Protein AF-A0A925T0G7-F1 (afdb_monomer)

Structure (mmCIF, N/CA/C/O backbone):
data_AF-A0A925T0G7-F1
#
_entry.id   AF-A0A925T0G7-F1
#
loop_
_atom_site.group_PDB
_atom_site.id
_atom_site.type_symbol
_atom_site.label_atom_id
_atom_site.label_alt_id
_atom_site.label_comp_id
_atom_site.label_asym_id
_atom_site.label_entity_id
_atom_site.label_seq_id
_atom_site.pdbx_PDB_ins_code
_atom_site.Cartn_x
_atom_site.Cartn_y
_atom_site.Cartn_z
_atom_site.occupancy
_atom_site.B_iso_or_equiv
_atom_site.auth_seq_id
_atom_site.auth_comp_id
_atom_site.auth_asym_id
_atom_site.auth_atom_id
_atom_site.pdbx_PDB_mod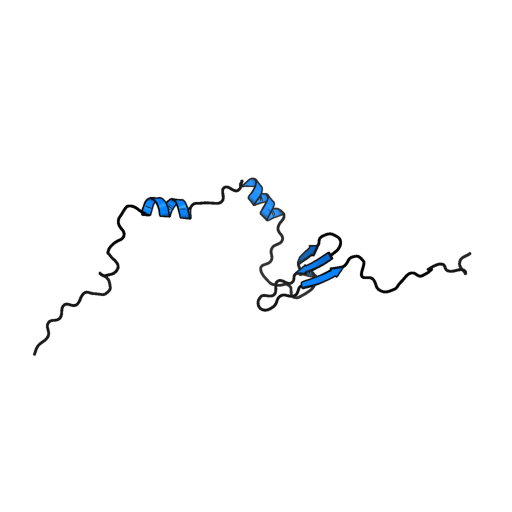el_num
ATOM 1 N N . MET A 1 1 ? -34.462 -5.614 77.120 1.00 39.53 1 MET A N 1
ATOM 2 C CA . MET A 1 1 ? -33.507 -5.805 76.004 1.00 39.53 1 MET A CA 1
ATOM 3 C C . MET A 1 1 ? -33.996 -4.902 74.878 1.00 39.53 1 MET A C 1
ATOM 5 O O . MET A 1 1 ? -35.005 -5.222 74.280 1.00 39.53 1 MET A O 1
ATOM 9 N N . SER A 1 2 ? -33.666 -3.611 74.935 1.00 35.84 2 SER A N 1
ATOM 10 C CA . SER A 1 2 ? -32.480 -2.959 74.344 1.00 35.84 2 SER A CA 1
ATOM 11 C C . SER A 1 2 ? -32.556 -2.875 72.818 1.00 35.84 2 SER A C 1
ATOM 13 O O . SER A 1 2 ? -32.607 -3.913 72.169 1.00 35.84 2 SER A O 1
ATOM 15 N N . GLY A 1 3 ? -32.493 -1.648 72.287 1.00 36.66 3 GLY A N 1
ATOM 16 C CA . GLY A 1 3 ? -32.032 -1.401 70.919 1.00 36.66 3 GLY A CA 1
ATOM 17 C C . GLY A 1 3 ? -32.972 -0.605 70.020 1.00 36.66 3 GLY A C 1
ATOM 18 O O . GLY A 1 3 ? -33.529 -1.153 69.079 1.00 36.66 3 GLY A O 1
ATOM 19 N N . SER A 1 4 ? -33.100 0.694 70.290 1.00 46.38 4 SER A N 1
ATOM 20 C CA . SER A 1 4 ? -33.354 1.714 69.266 1.00 46.38 4 SER A CA 1
ATOM 21 C C . SER A 1 4 ? -32.140 1.785 68.339 1.00 46.38 4 SER A C 1
ATOM 23 O O . SER A 1 4 ? -31.043 1.947 68.865 1.00 46.38 4 SER A O 1
ATOM 25 N N . ASP A 1 5 ? -32.321 1.760 67.015 1.00 49.38 5 ASP A N 1
ATOM 26 C CA . ASP A 1 5 ? -31.479 2.595 66.150 1.00 49.38 5 ASP A CA 1
ATOM 27 C C . ASP A 1 5 ? -32.154 2.940 64.814 1.00 49.38 5 ASP A C 1
ATOM 29 O O . ASP A 1 5 ? -32.366 2.108 63.929 1.00 49.38 5 ASP A O 1
ATOM 33 N N . SER A 1 6 ? -32.521 4.211 64.706 1.00 55.81 6 SER A N 1
ATOM 34 C CA . SER A 1 6 ? -32.924 4.918 63.500 1.00 55.81 6 SER A CA 1
ATOM 35 C C . SER A 1 6 ? -31.667 5.381 62.761 1.00 55.81 6 SER A C 1
ATOM 37 O O . SER A 1 6 ? -31.082 6.402 63.116 1.00 55.81 6 SER A O 1
ATOM 39 N N . GLY A 1 7 ? -31.265 4.647 61.724 1.00 46.88 7 GLY A N 1
ATOM 40 C CA . GLY A 1 7 ? -30.107 4.970 60.891 1.00 46.88 7 GLY A CA 1
ATOM 41 C C . GLY A 1 7 ? -30.496 5.109 59.424 1.00 46.88 7 GLY A C 1
ATOM 42 O O . GLY A 1 7 ? -30.628 4.111 58.726 1.00 46.88 7 GLY A O 1
ATOM 43 N N . ILE A 1 8 ? -30.713 6.356 59.005 1.00 57.91 8 ILE A N 1
ATOM 44 C CA . ILE A 1 8 ? -30.632 6.922 57.645 1.00 57.91 8 ILE A CA 1
ATOM 45 C C . ILE A 1 8 ? -30.375 5.884 56.535 1.00 57.91 8 ILE A C 1
ATOM 47 O O . ILE A 1 8 ? -29.268 5.365 56.371 1.00 57.91 8 ILE A O 1
ATOM 51 N N . ASP A 1 9 ? -31.409 5.624 55.734 1.00 58.44 9 ASP A N 1
ATOM 52 C CA . ASP A 1 9 ? -31.342 4.709 54.600 1.00 58.44 9 ASP A CA 1
ATOM 53 C C . ASP A 1 9 ? -30.520 5.329 53.455 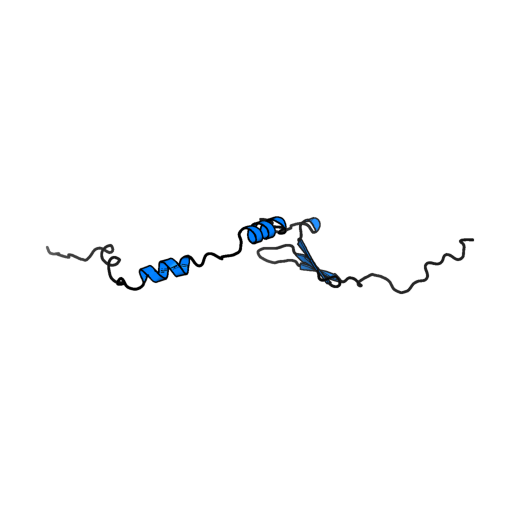1.00 58.44 9 ASP A C 1
ATOM 55 O O . ASP A 1 9 ? -30.611 6.524 53.157 1.00 58.44 9 ASP A O 1
ATOM 59 N N . ARG A 1 10 ? -29.726 4.503 52.765 1.00 55.50 10 ARG A N 1
ATOM 60 C CA . ARG A 1 10 ? -28.716 4.899 51.753 1.00 55.50 10 ARG A CA 1
ATOM 61 C C . ARG A 1 10 ? -29.293 5.674 50.556 1.00 55.50 10 ARG A C 1
ATOM 63 O O . ARG A 1 10 ? -28.554 6.153 49.702 1.00 55.50 10 ARG A O 1
ATOM 70 N N . ARG A 1 11 ? -30.619 5.775 50.486 1.00 53.19 11 ARG A N 1
ATOM 71 C CA . ARG A 1 11 ? -31.414 6.400 49.427 1.00 53.19 11 ARG A CA 1
ATOM 72 C C . ARG A 1 11 ? -31.676 7.898 49.658 1.00 53.19 11 ARG A C 1
ATOM 74 O O . ARG A 1 11 ? -32.091 8.571 48.720 1.00 53.19 11 ARG A O 1
ATOM 81 N N . GLU A 1 12 ? -31.380 8.428 50.848 1.00 52.38 12 GLU A N 1
ATOM 82 C CA . GLU A 1 12 ? -31.489 9.864 51.185 1.00 52.38 12 GLU A CA 1
ATOM 83 C C . GLU A 1 12 ? -30.215 10.673 50.855 1.00 52.38 12 GLU A C 1
ATOM 85 O O . GLU A 1 12 ? -30.290 11.876 50.632 1.00 52.38 12 GLU A O 1
ATOM 90 N N . ILE A 1 13 ? -29.044 10.033 50.725 1.00 54.56 13 ILE A N 1
ATOM 91 C CA . ILE A 1 13 ? -27.761 10.738 50.500 1.00 54.56 13 ILE A CA 1
ATOM 92 C C . ILE A 1 13 ? -27.518 11.110 49.023 1.00 54.56 13 ILE A C 1
ATOM 94 O O . ILE A 1 13 ? -26.666 11.943 48.730 1.00 54.56 13 ILE A O 1
ATOM 98 N N . LEU A 1 14 ? -28.313 10.599 48.075 1.00 44.03 14 LEU A N 1
ATOM 99 C CA . LEU A 1 14 ? -28.221 11.005 46.661 1.00 44.03 14 LEU A CA 1
ATOM 100 C C . LEU A 1 14 ? -29.301 12.017 46.23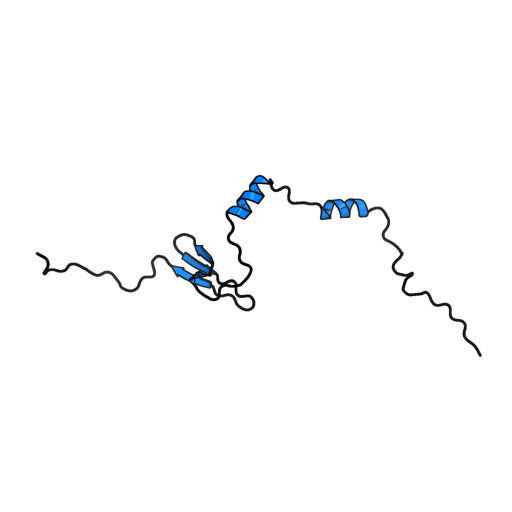7 1.00 44.03 14 LEU A C 1
ATOM 102 O O . LEU A 1 14 ? -29.629 12.129 45.057 1.00 44.03 14 LEU A O 1
ATOM 106 N N . LYS A 1 15 ? -29.870 12.753 47.199 1.00 4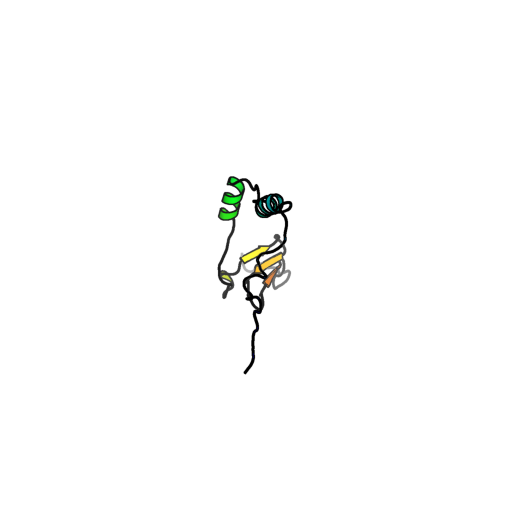0.72 15 LYS A N 1
ATOM 107 C CA . LYS A 1 15 ? -30.782 13.879 46.958 1.00 40.72 15 LYS A CA 1
ATOM 108 C C . LYS A 1 15 ? -30.287 15.127 47.690 1.00 40.72 15 LYS A C 1
ATOM 110 O O . LYS A 1 15 ? -30.939 15.625 48.598 1.00 40.72 15 LYS A O 1
ATOM 115 N N . GLY A 1 16 ? -29.134 15.663 47.289 1.00 42.28 16 GLY A N 1
ATOM 116 C CA . GLY A 1 16 ? -28.695 16.951 47.822 1.00 42.28 16 GLY A CA 1
ATOM 117 C C . GLY A 1 16 ? -27.460 17.545 47.156 1.00 42.28 16 GLY A C 1
ATOM 118 O O . GLY A 1 16 ? -26.368 17.018 47.300 1.00 42.28 16 GLY A O 1
ATOM 119 N N . ALA A 1 17 ? -27.667 18.711 46.536 1.00 39.78 17 ALA A N 1
ATOM 120 C CA . ALA A 1 17 ? -26.688 19.768 46.254 1.00 39.78 17 ALA A CA 1
ATOM 121 C C . ALA A 1 17 ? -25.868 19.709 44.945 1.00 39.78 17 ALA A C 1
ATOM 123 O O . ALA A 1 17 ? -24.677 19.427 44.937 1.00 39.78 17 ALA A O 1
ATOM 124 N N . ALA A 1 18 ? -26.484 20.181 43.856 1.00 41.22 18 ALA A N 1
ATOM 125 C CA . ALA A 1 18 ? -25.856 21.190 42.993 1.00 41.22 18 ALA A CA 1
ATOM 126 C C . ALA A 1 18 ? -26.942 22.082 42.360 1.00 41.22 18 ALA A C 1
ATOM 128 O O . ALA A 1 18 ? -27.378 21.903 41.227 1.00 41.22 18 ALA A O 1
ATOM 129 N N . SER A 1 19 ? -27.439 23.000 43.186 1.00 46.53 19 SER A N 1
ATOM 130 C CA . SER A 1 19 ? -27.807 24.382 42.852 1.00 46.53 19 SER A CA 1
ATOM 131 C C . SER A 1 19 ? -27.771 24.773 41.359 1.00 46.53 19 SER A C 1
ATOM 133 O O . SER A 1 19 ? -26.729 25.107 40.807 1.00 46.53 19 SER A O 1
ATOM 135 N N . ALA A 1 20 ? -28.943 24.752 40.722 1.00 50.38 20 ALA A N 1
ATOM 136 C CA . ALA A 1 20 ? -29.627 25.824 39.971 1.00 50.38 20 ALA A CA 1
ATOM 137 C C . ALA A 1 20 ? -28.877 26.917 39.148 1.00 50.38 20 ALA A C 1
ATOM 139 O O . ALA A 1 20 ? -29.550 27.805 38.639 1.00 50.38 20 ALA A O 1
ATOM 140 N N . PHE A 1 21 ? -27.560 26.875 38.925 1.00 48.78 21 PHE A N 1
ATOM 141 C CA . PHE A 1 21 ? -26.839 27.851 38.077 1.00 48.78 21 PHE A CA 1
ATOM 142 C C . PHE A 1 21 ? -26.004 27.230 36.942 1.00 48.78 21 PHE A C 1
ATOM 144 O O . PHE A 1 21 ? -25.563 27.948 36.050 1.00 48.78 21 PHE A O 1
ATOM 151 N N . GLY A 1 22 ? -25.825 25.904 36.911 1.00 43.66 22 GLY A N 1
ATOM 152 C CA . GLY A 1 22 ? -25.072 25.220 35.847 1.00 43.66 22 GLY A CA 1
ATOM 153 C C . GLY A 1 22 ? -25.930 24.537 34.779 1.00 43.66 22 GLY A C 1
ATOM 154 O O . GLY A 1 22 ? -25.482 24.374 33.648 1.00 43.66 22 GLY A O 1
ATOM 155 N N . ALA A 1 23 ? -27.163 24.130 35.098 1.00 47.16 23 ALA A N 1
ATOM 156 C CA . ALA A 1 23 ? -27.937 23.201 34.261 1.00 47.16 23 ALA A CA 1
ATOM 157 C C . ALA A 1 23 ? -28.250 23.727 32.847 1.00 47.16 23 ALA A C 1
ATOM 159 O O . ALA A 1 23 ? -28.268 22.950 31.899 1.00 47.16 23 ALA A O 1
ATOM 160 N N . ALA A 1 24 ? -28.425 25.040 32.670 1.00 49.25 24 ALA A N 1
ATOM 161 C CA . ALA A 1 24 ? -28.653 25.621 31.345 1.00 49.25 24 ALA A CA 1
ATOM 162 C C . ALA A 1 24 ? -27.383 25.658 30.469 1.00 49.25 24 ALA A C 1
ATOM 164 O O . ALA A 1 24 ? -27.481 25.672 29.241 1.00 49.25 24 ALA A O 1
ATOM 165 N N . LEU A 1 25 ? -26.193 25.639 31.082 1.00 50.78 25 LEU A N 1
ATOM 166 C CA . LEU A 1 25 ? -24.911 25.606 30.372 1.00 50.78 25 LEU A CA 1
ATOM 167 C C . LEU A 1 25 ? -24.468 24.175 30.041 1.00 50.78 25 LEU A C 1
ATOM 169 O O . LEU A 1 25 ? -23.875 23.963 28.983 1.00 50.78 25 LEU A O 1
ATOM 173 N N . TRP A 1 26 ? -24.835 23.178 30.854 1.00 50.41 26 TRP A N 1
ATOM 174 C CA . TRP A 1 26 ? -24.597 21.768 30.512 1.00 50.41 26 TRP A CA 1
ATOM 175 C C . TRP A 1 26 ? -25.453 21.309 29.317 1.00 50.41 26 TRP A C 1
ATOM 177 O O . TRP A 1 26 ? -24.989 20.506 28.510 1.00 50.41 26 TRP A O 1
ATOM 187 N N . SER A 1 27 ? -26.649 21.883 29.122 1.00 48.44 27 SER A N 1
ATOM 188 C CA . SER A 1 27 ? -27.527 21.534 27.992 1.00 48.44 27 SER A CA 1
ATOM 189 C C . SER A 1 27 ? -27.060 22.074 26.633 1.00 48.44 27 SER A C 1
ATOM 191 O O . SER A 1 27 ? -27.360 21.462 25.612 1.00 48.44 27 SER A O 1
ATOM 193 N N . ARG A 1 28 ? -26.313 23.190 26.584 1.00 47.78 28 ARG A N 1
ATOM 194 C CA . ARG A 1 28 ? -25.755 23.722 25.321 1.00 47.78 28 ARG A CA 1
ATOM 195 C C . ARG A 1 28 ? -24.380 23.162 24.975 1.00 47.78 28 ARG A C 1
ATOM 197 O O . ARG A 1 28 ? -24.079 23.037 23.794 1.00 47.78 28 ARG A O 1
ATOM 204 N N . ALA A 1 29 ? -23.566 22.808 25.967 1.00 51.06 29 ALA A N 1
ATOM 205 C CA . ALA A 1 29 ? -22.244 22.231 25.725 1.00 51.06 29 ALA A CA 1
ATOM 206 C C . ALA A 1 29 ? -22.325 20.795 25.173 1.00 51.06 29 ALA A C 1
ATOM 208 O O . ALA A 1 29 ? -21.508 20.411 24.344 1.00 51.06 29 ALA A O 1
ATOM 209 N N . LEU A 1 30 ? -23.357 20.034 25.555 1.00 55.19 30 LEU A N 1
ATOM 210 C CA . LEU A 1 30 ? -23.633 18.704 24.993 1.00 55.19 30 LEU A CA 1
ATOM 211 C C . LEU A 1 30 ? -24.284 18.755 23.596 1.00 55.19 30 LEU A C 1
ATOM 213 O O . LEU A 1 30 ? -24.394 17.727 22.939 1.00 55.19 30 LEU A O 1
ATOM 217 N N . HIS A 1 31 ? -24.724 19.936 23.147 1.00 52.94 31 HIS A N 1
ATOM 218 C CA . HIS A 1 31 ? -25.375 20.172 21.852 1.00 52.94 31 HIS A CA 1
ATOM 219 C C . HIS A 1 31 ? -24.547 21.075 20.927 1.00 52.94 31 HIS A C 1
ATOM 221 O O . HIS A 1 31 ? -25.099 21.685 20.011 1.00 52.94 31 HIS A O 1
ATOM 227 N N . ALA A 1 32 ? -23.221 21.130 21.096 1.00 53.59 32 ALA A N 1
ATOM 228 C CA . ALA A 1 32 ? -22.335 21.511 19.997 1.00 53.59 32 ALA A CA 1
ATOM 229 C C . ALA A 1 32 ? -22.372 20.392 18.939 1.00 53.59 32 ALA A C 1
ATOM 231 O O . ALA A 1 32 ? -21.451 19.597 18.787 1.00 53.59 32 ALA A O 1
ATOM 232 N N . GLN A 1 33 ? -23.526 20.280 18.287 1.00 55.94 33 GLN A N 1
ATOM 233 C CA . GLN A 1 33 ? -23.750 19.458 17.124 1.00 55.94 33 GLN A CA 1
ATOM 234 C C . GLN A 1 33 ? -22.993 20.151 16.009 1.00 55.94 33 GLN A C 1
ATOM 236 O O . GLN A 1 33 ? -23.295 21.293 15.665 1.00 55.94 33 GLN A O 1
ATOM 241 N N . ASP A 1 34 ? -21.963 19.464 15.547 1.00 59.19 34 ASP A N 1
ATOM 242 C CA . ASP A 1 34 ? -21.196 19.745 14.350 1.00 59.19 34 ASP A CA 1
ATOM 243 C C . ASP A 1 34 ? -22.104 20.363 13.271 1.00 59.19 34 ASP A C 1
ATOM 245 O O . ASP A 1 34 ? -22.904 19.673 12.635 1.00 59.19 34 ASP A O 1
ATOM 249 N N . THR A 1 35 ? -22.048 21.689 13.096 1.00 59.50 35 THR A N 1
ATOM 250 C CA . THR A 1 35 ? -22.776 22.414 12.041 1.00 59.50 35 THR A CA 1
ATOM 251 C C . THR A 1 35 ? -22.090 22.188 10.694 1.00 59.50 35 THR A C 1
ATOM 253 O O . THR A 1 35 ? -21.856 23.127 9.934 1.00 59.50 35 THR A O 1
ATOM 256 N N . ALA A 1 36 ? -21.700 20.948 10.412 1.00 62.22 36 ALA A N 1
ATOM 257 C CA . ALA A 1 36 ? -21.245 20.536 9.105 1.00 62.22 36 ALA A CA 1
ATOM 258 C C . ALA A 1 36 ? -22.474 20.482 8.195 1.00 62.22 36 ALA A C 1
ATOM 260 O O . ALA A 1 36 ? -23.432 19.761 8.482 1.00 62.22 36 ALA A O 1
ATOM 261 N N . ASP A 1 37 ? -22.442 21.265 7.118 1.00 72.56 37 ASP A N 1
ATOM 262 C CA . ASP A 1 37 ? -23.471 21.310 6.080 1.00 72.56 37 ASP A CA 1
ATOM 263 C C . ASP A 1 37 ? -23.940 19.881 5.714 1.00 72.56 37 ASP A C 1
ATOM 265 O O . ASP A 1 37 ? -23.102 19.032 5.377 1.00 72.56 37 ASP A O 1
ATOM 269 N N . PRO A 1 38 ? -25.253 19.576 5.778 1.00 64.94 38 PRO A N 1
ATOM 270 C CA . PRO A 1 38 ? -25.779 18.242 5.480 1.00 64.94 38 PRO A CA 1
ATOM 271 C C . PRO A 1 38 ? -25.385 17.728 4.083 1.00 64.94 38 PRO A C 1
ATOM 273 O O . PRO A 1 38 ? -25.250 16.513 3.887 1.00 64.94 38 PRO A O 1
ATOM 276 N N . ALA A 1 39 ? -25.128 18.620 3.118 1.00 68.19 39 ALA A N 1
ATOM 277 C CA . ALA A 1 39 ? -24.617 18.241 1.800 1.00 68.19 39 ALA A CA 1
ATOM 278 C C . ALA A 1 39 ? -23.167 17.723 1.858 1.00 68.19 39 ALA A C 1
ATOM 280 O O . ALA A 1 39 ? -22.815 16.761 1.168 1.00 68.19 39 ALA A O 1
ATOM 281 N N . THR A 1 40 ? -22.341 18.303 2.732 1.00 67.94 40 THR A N 1
ATOM 282 C CA . THR A 1 40 ? -20.952 17.878 2.957 1.00 67.94 40 THR A CA 1
ATOM 283 C C . THR A 1 40 ? -20.906 16.517 3.656 1.00 67.94 40 THR A C 1
ATOM 285 O O . THR A 1 40 ? -20.149 15.643 3.240 1.00 67.94 40 THR A O 1
ATOM 288 N N . GLN A 1 41 ? -21.781 16.268 4.639 1.00 63.91 41 GLN A N 1
ATOM 289 C CA . GLN A 1 41 ? -21.883 14.958 5.303 1.00 63.91 41 GLN A CA 1
ATOM 290 C C . GLN A 1 41 ? -22.329 13.836 4.356 1.00 63.91 41 GLN A C 1
ATOM 292 O O . GLN A 1 41 ? -21.838 12.709 4.445 1.00 63.91 41 GLN A O 1
ATOM 297 N N . THR A 1 42 ? -23.234 14.145 3.425 1.00 66.81 42 THR A N 1
ATOM 298 C CA . THR A 1 42 ? -23.715 13.178 2.429 1.00 66.81 42 THR A CA 1
ATOM 299 C C . THR A 1 42 ? -22.610 12.795 1.440 1.00 66.81 42 THR A C 1
ATOM 301 O O . THR A 1 42 ? -22.445 11.610 1.155 1.00 66.81 42 THR A O 1
ATOM 304 N N . ARG A 1 43 ? -21.798 13.760 0.977 1.00 69.25 43 ARG A N 1
ATOM 305 C CA . ARG A 1 43 ? -20.614 13.466 0.146 1.00 69.25 43 ARG A CA 1
ATOM 306 C C . ARG A 1 43 ? -19.559 12.659 0.893 1.00 69.25 43 ARG A C 1
ATOM 308 O O . ARG A 1 43 ? -19.084 11.669 0.354 1.00 69.25 43 ARG A O 1
ATOM 315 N N . MET A 1 44 ? -19.258 13.014 2.146 1.00 68.31 44 MET A N 1
ATOM 316 C CA . MET A 1 44 ? -18.282 12.264 2.948 1.00 68.31 44 MET A CA 1
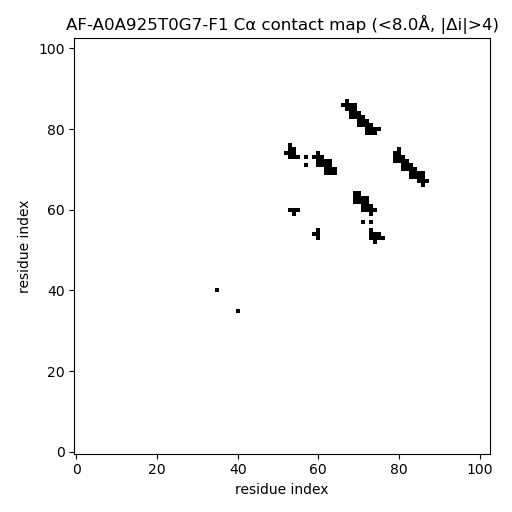ATOM 317 C C . MET A 1 44 ? -18.645 10.781 3.045 1.00 68.31 44 MET A C 1
ATOM 319 O O . MET A 1 44 ? -17.774 9.929 2.919 1.00 68.31 44 MET A O 1
ATOM 323 N N . ARG A 1 45 ? -19.931 10.448 3.210 1.00 70.69 45 ARG A N 1
ATOM 324 C CA . ARG A 1 45 ? -20.368 9.045 3.243 1.00 70.69 45 ARG A CA 1
ATOM 325 C C . ARG A 1 45 ? -20.297 8.348 1.884 1.00 70.69 45 ARG A C 1
ATOM 327 O O . ARG A 1 45 ? -20.085 7.142 1.868 1.00 70.69 45 ARG A O 1
ATOM 334 N N . ALA A 1 46 ? -20.483 9.072 0.782 1.00 81.44 46 ALA A N 1
ATOM 335 C CA . ALA A 1 46 ? -20.407 8.504 -0.564 1.00 81.44 46 ALA A CA 1
ATOM 336 C C . ALA A 1 46 ? -18.963 8.171 -0.984 1.00 81.44 46 ALA A C 1
ATOM 338 O O . ALA A 1 46 ? -18.748 7.161 -1.648 1.00 81.44 46 ALA A O 1
ATOM 339 N N . ASP A 1 47 ? -17.986 8.967 -0.537 1.00 89.94 47 ASP A N 1
ATOM 340 C CA . ASP A 1 47 ? -16.572 8.824 -0.917 1.00 89.94 47 ASP A CA 1
ATOM 341 C C . ASP A 1 47 ? -15.735 8.039 0.115 1.00 89.94 47 ASP A C 1
ATOM 343 O O . ASP A 1 47 ? -14.514 7.935 -0.007 1.00 89.94 47 ASP A O 1
ATOM 347 N N . THR A 1 48 ? -16.375 7.479 1.146 1.00 92.00 48 THR A N 1
ATOM 348 C CA . THR A 1 48 ? -15.693 6.718 2.201 1.00 92.00 48 THR A CA 1
ATOM 349 C C . THR A 1 48 ? -15.895 5.221 2.018 1.00 92.00 48 THR A C 1
ATOM 351 O O . THR A 1 48 ? -17.019 4.722 2.016 1.00 92.00 48 THR A O 1
ATOM 354 N N . LEU A 1 49 ? -14.787 4.483 1.972 1.00 92.75 49 LEU A N 1
ATOM 355 C CA . LEU A 1 49 ? -14.789 3.029 2.098 1.00 92.75 49 LEU A CA 1
ATOM 356 C C . LEU A 1 49 ? -14.639 2.653 3.577 1.00 92.75 49 LEU A C 1
ATOM 358 O O . LEU A 1 49 ? -13.643 2.999 4.208 1.00 92.75 49 LEU A O 1
ATOM 362 N N . TRP A 1 50 ? -15.628 1.947 4.130 1.00 93.25 50 TRP A N 1
ATOM 363 C CA . TRP A 1 50 ? -15.639 1.517 5.530 1.00 93.25 50 TRP A CA 1
ATOM 364 C C . TRP A 1 50 ? -16.000 0.038 5.656 1.00 93.25 50 TRP A C 1
ATOM 366 O O . TRP A 1 50 ? -16.953 -0.433 5.035 1.00 93.25 50 TRP A O 1
ATOM 376 N N . TYR A 1 51 ? -15.278 -0.675 6.522 1.00 94.81 51 TYR A N 1
ATOM 377 C CA . TYR A 1 51 ? -15.459 -2.104 6.769 1.00 94.81 51 TYR A CA 1
ATOM 378 C C . TYR A 1 51 ? -15.540 -2.380 8.269 1.00 94.81 51 TYR A C 1
ATOM 380 O O . TYR A 1 51 ? -14.879 -1.733 9.076 1.00 94.81 51 TYR A O 1
ATOM 388 N N . THR A 1 52 ? -16.363 -3.353 8.661 1.00 96.31 52 THR A N 1
ATOM 389 C CA . THR A 1 52 ? -16.586 -3.694 10.078 1.00 96.31 52 THR A CA 1
ATOM 390 C C . THR A 1 52 ? -15.647 -4.781 10.598 1.00 96.31 52 THR A C 1
ATOM 392 O O . THR A 1 52 ? -15.783 -5.203 11.745 1.00 96.31 52 THR A O 1
ATOM 395 N N . ARG A 1 53 ? -14.750 -5.298 9.753 1.00 95.62 53 ARG A N 1
ATOM 396 C CA . ARG A 1 53 ? -13.804 -6.366 10.087 1.00 95.62 53 ARG A CA 1
ATOM 397 C C . ARG A 1 53 ? -12.431 -6.065 9.478 1.00 95.62 53 ARG A C 1
ATOM 399 O O . ARG A 1 53 ? -12.401 -5.472 8.399 1.00 95.62 53 ARG A O 1
ATOM 406 N N . PRO A 1 54 ? -11.335 -6.475 10.143 1.00 96.12 54 PRO A N 1
ATOM 407 C CA . PRO A 1 54 ? -9.996 -6.430 9.562 1.00 96.12 54 PRO A CA 1
ATOM 408 C C . PRO A 1 54 ? -9.913 -7.253 8.272 1.00 96.12 54 PRO A C 1
ATOM 410 O O . PRO A 1 54 ? -10.696 -8.185 8.078 1.00 96.12 54 PRO A O 1
ATOM 413 N N . ALA A 1 55 ? -8.947 -6.925 7.420 1.00 95.44 55 ALA A N 1
ATOM 414 C CA . ALA A 1 55 ? -8.625 -7.711 6.239 1.00 95.44 55 ALA A CA 1
ATOM 415 C C . ALA A 1 55 ? -7.845 -8.977 6.627 1.00 95.44 55 ALA A C 1
ATOM 417 O O . ALA A 1 55 ? -6.853 -8.900 7.354 1.00 95.44 55 ALA A O 1
ATOM 418 N N . ASP A 1 56 ? -8.248 -10.126 6.087 1.00 94.50 56 ASP A N 1
ATOM 419 C CA . ASP A 1 56 ? -7.490 -11.378 6.211 1.00 94.50 56 ASP A C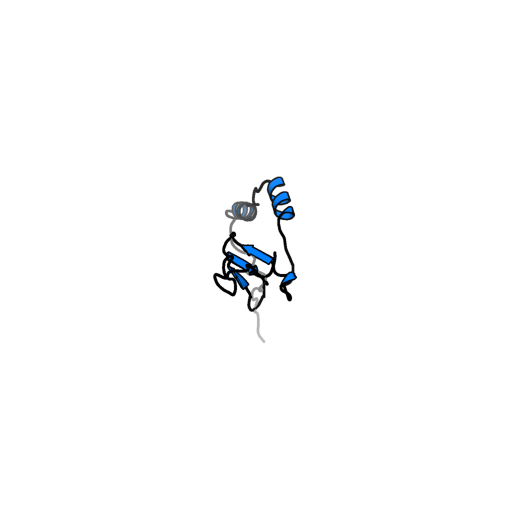A 1
ATOM 420 C C . ASP A 1 56 ? -6.512 -11.538 5.030 1.00 94.50 56 ASP A C 1
ATOM 422 O O . ASP A 1 56 ? -5.371 -11.987 5.181 1.00 94.50 56 ASP A O 1
ATOM 426 N N . GLU A 1 57 ? -6.938 -11.085 3.848 1.00 95.69 57 GLU A N 1
ATOM 427 C CA . GLU A 1 57 ? -6.207 -11.189 2.585 1.00 95.69 57 GLU A CA 1
ATOM 428 C C . GLU A 1 57 ? -5.811 -9.821 2.024 1.00 95.69 57 GLU A C 1
ATOM 430 O O . GLU A 1 57 ? -6.451 -8.802 2.277 1.00 95.69 57 GLU A O 1
ATOM 435 N N . TRP A 1 58 ? -4.764 -9.800 1.195 1.00 95.31 58 TRP A N 1
ATOM 436 C CA . TRP A 1 58 ? -4.238 -8.572 0.591 1.00 95.31 58 TRP A CA 1
ATOM 437 C C . TRP A 1 58 ? -5.280 -7.790 -0.217 1.00 95.31 58 TRP A C 1
ATOM 439 O O . TRP A 1 58 ? -5.340 -6.570 -0.124 1.00 95.31 58 TRP A O 1
ATOM 449 N N . VAL A 1 59 ? -6.141 -8.491 -0.958 1.00 95.31 59 VAL A N 1
ATOM 450 C CA . VAL A 1 59 ? -7.185 -7.878 -1.799 1.00 95.31 59 VAL A CA 1
ATOM 451 C C . VAL A 1 59 ? -8.280 -7.164 -0.998 1.00 95.31 59 VAL A C 1
ATOM 453 O O . VAL A 1 59 ? -9.059 -6.410 -1.571 1.00 95.31 59 VAL A O 1
ATOM 456 N N . GLN A 1 60 ? -8.353 -7.406 0.313 1.00 95.88 60 GLN A N 1
ATOM 457 C CA . GLN A 1 60 ? -9.313 -6.780 1.226 1.00 95.88 60 GLN A CA 1
ATOM 458 C C . GLN A 1 60 ? -8.711 -5.577 1.964 1.00 95.88 60 GLN A C 1
ATOM 460 O O . GLN A 1 60 ? -9.446 -4.803 2.576 1.00 95.88 60 GLN A O 1
ATOM 465 N N . ALA A 1 61 ? -7.383 -5.434 1.943 1.00 96.56 61 ALA A N 1
ATOM 466 C CA . ALA A 1 61 ? -6.687 -4.347 2.611 1.00 96.56 61 ALA A CA 1
ATOM 467 C C . ALA A 1 61 ? -6.889 -3.020 1.862 1.00 96.56 61 ALA A C 1
ATOM 469 O O . ALA A 1 61 ? -7.057 -2.981 0.642 1.00 96.56 61 ALA A O 1
ATOM 470 N N . LEU A 1 62 ? -6.866 -1.915 2.605 1.00 97.31 62 LEU A N 1
ATOM 471 C CA . LEU A 1 62 ? -7.125 -0.587 2.055 1.00 97.31 62 LEU A CA 1
ATOM 472 C C . LEU A 1 62 ? -5.843 0.032 1.477 1.00 97.31 62 LEU A C 1
ATOM 474 O O . LEU A 1 62 ? -4.869 0.173 2.225 1.00 97.31 62 LEU A O 1
ATOM 478 N N . PRO A 1 63 ? -5.826 0.431 0.189 1.00 96.50 63 PRO A N 1
ATOM 479 C CA . PRO A 1 63 ? -4.673 1.085 -0.411 1.00 96.50 63 PRO A CA 1
ATOM 480 C C . PRO A 1 63 ? -4.597 2.561 -0.011 1.00 96.50 63 PRO A C 1
ATOM 482 O O . PRO A 1 63 ? -5.572 3.305 -0.123 1.00 96.50 63 PRO A O 1
ATOM 485 N N . ILE A 1 64 ? -3.406 3.003 0.384 1.00 97.06 64 ILE A N 1
ATOM 486 C CA . ILE A 1 64 ? -3.057 4.415 0.576 1.00 97.06 64 ILE A CA 1
ATOM 487 C C . ILE A 1 64 ? -1.724 4.713 -0.113 1.00 97.06 64 ILE A C 1
ATOM 489 O O . ILE A 1 64 ? -0.879 3.830 -0.238 1.00 97.06 64 ILE A O 1
ATOM 493 N N . GLY A 1 65 ? -1.500 5.948 -0.557 1.00 96.69 65 GLY A N 1
ATOM 494 C CA . GLY A 1 65 ? -0.218 6.322 -1.152 1.00 96.69 65 GLY A CA 1
ATOM 495 C C . GLY A 1 65 ? -0.158 7.759 -1.652 1.00 96.69 65 GLY A C 1
ATOM 496 O O . GLY A 1 65 ? -1.179 8.428 -1.784 1.00 96.69 65 GLY A O 1
ATOM 497 N N . ASN A 1 66 ? 1.060 8.227 -1.929 1.00 97.12 66 ASN A N 1
ATOM 498 C CA . ASN A 1 66 ? 1.339 9.581 -2.426 1.00 97.12 66 ASN A CA 1
ATOM 499 C C . ASN A 1 66 ? 1.923 9.598 -3.852 1.00 97.12 66 ASN A C 1
ATOM 501 O O . ASN A 1 66 ? 2.509 10.594 -4.269 1.00 97.12 66 ASN A O 1
ATOM 505 N N . GLY A 1 67 ? 1.810 8.482 -4.574 1.00 94.44 67 GLY A N 1
ATOM 506 C CA . GLY A 1 67 ? 2.374 8.291 -5.913 1.00 94.44 67 GLY A CA 1
ATOM 507 C C . GLY A 1 67 ? 3.778 7.682 -5.924 1.00 94.44 67 GLY A C 1
ATOM 508 O O . GLY A 1 67 ? 4.077 6.942 -6.850 1.00 94.44 67 GLY A O 1
ATOM 509 N N . ARG A 1 68 ? 4.592 7.913 -4.885 1.00 96.19 68 ARG A N 1
ATOM 510 C CA . ARG A 1 68 ? 5.935 7.319 -4.734 1.00 96.19 68 ARG A CA 1
ATOM 511 C C . ARG A 1 68 ? 5.934 6.139 -3.767 1.00 96.19 68 ARG A C 1
ATOM 513 O O . ARG A 1 68 ? 6.471 5.076 -4.050 1.00 96.19 68 ARG A O 1
ATOM 520 N N . ILE A 1 69 ? 5.322 6.336 -2.604 1.00 97.12 69 ILE A N 1
ATOM 521 C CA . ILE A 1 69 ? 5.171 5.313 -1.571 1.00 97.12 69 ILE A CA 1
ATOM 522 C C . ILE A 1 69 ? 3.702 4.927 -1.492 1.00 97.12 69 ILE A C 1
ATOM 524 O O . ILE A 1 69 ? 2.824 5.796 -1.467 1.00 97.12 69 ILE A O 1
ATOM 528 N N . GLY A 1 70 ? 3.453 3.623 -1.433 1.00 97.19 70 GLY A N 1
ATOM 529 C CA . GLY A 1 70 ? 2.140 3.042 -1.201 1.00 97.19 70 GLY A CA 1
ATOM 530 C C . GLY A 1 70 ? 2.148 2.127 0.017 1.00 97.19 70 GLY A C 1
ATOM 531 O O . GLY A 1 70 ? 3.186 1.580 0.391 1.00 97.19 70 GLY A O 1
ATOM 532 N N . ALA A 1 71 ? 0.985 1.945 0.628 1.00 97.38 71 ALA A N 1
ATOM 533 C CA . ALA A 1 71 ? 0.782 0.950 1.660 1.00 97.38 71 ALA A CA 1
ATOM 534 C C . ALA A 1 71 ? -0.590 0.284 1.547 1.00 97.38 71 ALA A C 1
ATOM 536 O O . ALA A 1 71 ? -1.560 0.909 1.121 1.00 97.38 71 ALA A O 1
ATOM 537 N N . MET A 1 72 ? -0.663 -0.971 1.978 1.00 98.00 72 MET A N 1
ATOM 538 C CA . MET A 1 72 ? -1.909 -1.713 2.154 1.00 98.00 72 MET A CA 1
ATOM 539 C C . MET A 1 72 ? -2.161 -1.896 3.649 1.00 98.00 72 MET A C 1
ATOM 541 O O . MET A 1 72 ? -1.346 -2.511 4.344 1.00 98.00 72 MET A O 1
ATOM 545 N N . VAL A 1 73 ? -3.274 -1.344 4.134 1.00 97.00 73 VAL A N 1
ATOM 546 C CA . VAL A 1 73 ? -3.660 -1.333 5.553 1.00 97.00 73 VAL A CA 1
ATOM 547 C C . VAL A 1 73 ? -4.612 -2.490 5.844 1.00 97.00 73 VAL A C 1
ATOM 549 O O . VAL A 1 73 ? -5.687 -2.563 5.246 1.00 97.00 73 VAL A O 1
ATOM 552 N N . PHE A 1 74 ? -4.240 -3.382 6.767 1.00 97.50 74 PHE A N 1
ATOM 553 C CA . PHE A 1 74 ? -5.062 -4.546 7.118 1.00 97.50 74 PHE A CA 1
ATOM 554 C C . PHE A 1 74 ? -6.057 -4.275 8.262 1.00 97.50 74 PHE A C 1
ATOM 556 O O . PHE A 1 74 ? -7.116 -4.898 8.304 1.00 97.50 74 PHE A O 1
ATOM 563 N N . GLY A 1 75 ? -5.761 -3.341 9.171 1.00 96.25 75 GLY A N 1
ATOM 564 C CA . GLY A 1 75 ? -6.661 -2.952 10.261 1.00 96.25 75 GLY A CA 1
ATOM 565 C C . GLY A 1 75 ? -6.748 -3.983 11.390 1.00 96.25 75 GLY A C 1
ATOM 566 O O . GLY A 1 75 ? -7.807 -4.148 11.997 1.00 96.25 75 GLY A O 1
ATOM 567 N N . GLY A 1 76 ? -5.663 -4.718 11.651 1.00 94.38 76 GLY A N 1
ATOM 568 C CA . GLY A 1 76 ? -5.627 -5.747 12.693 1.00 94.38 76 GLY A CA 1
ATOM 569 C C . GLY A 1 76 ? -5.798 -5.165 14.104 1.00 94.38 76 GLY A C 1
ATOM 570 O O . GLY A 1 76 ? -5.192 -4.157 14.449 1.00 94.38 76 GLY A O 1
ATOM 571 N N . ILE A 1 77 ? -6.623 -5.807 14.941 1.00 94.00 77 ILE A N 1
ATOM 572 C CA . ILE A 1 77 ? -7.039 -5.250 16.246 1.00 94.00 77 ILE A CA 1
ATOM 573 C C . ILE A 1 77 ? -5.909 -5.301 17.286 1.00 94.00 77 ILE A C 1
ATOM 575 O O . ILE A 1 77 ? -5.641 -4.314 17.963 1.00 94.00 77 ILE A O 1
ATOM 579 N N . ALA A 1 78 ? -5.263 -6.461 17.443 1.00 96.00 78 ALA A N 1
ATOM 580 C CA . ALA A 1 78 ? -4.181 -6.644 18.418 1.00 96.00 78 ALA A CA 1
ATOM 581 C C . ALA A 1 78 ? -2.808 -6.248 17.852 1.00 96.00 78 ALA A C 1
ATOM 583 O O . ALA A 1 78 ? -1.933 -5.784 18.577 1.00 96.00 78 ALA A O 1
ATOM 584 N N . SER A 1 79 ? -2.621 -6.457 16.552 1.00 94.06 79 SER A N 1
ATOM 585 C CA . SER A 1 79 ? -1.426 -6.092 15.805 1.00 94.06 79 SER A CA 1
ATOM 586 C C . SER A 1 79 ? -1.861 -5.770 14.389 1.00 94.06 79 SER A C 1
ATOM 588 O O . SER A 1 79 ? -2.552 -6.575 13.761 1.00 94.06 79 SER A O 1
ATOM 590 N N . ASP A 1 80 ? -1.476 -4.592 13.913 1.00 94.88 80 ASP A N 1
ATOM 591 C CA . ASP A 1 80 ? -1.770 -4.179 12.551 1.00 94.88 80 ASP A CA 1
ATOM 592 C C . ASP A 1 80 ? -0.611 -4.525 11.613 1.00 94.88 80 ASP A C 1
ATOM 594 O O . ASP A 1 80 ? 0.563 -4.509 11.998 1.00 94.88 80 ASP A O 1
ATOM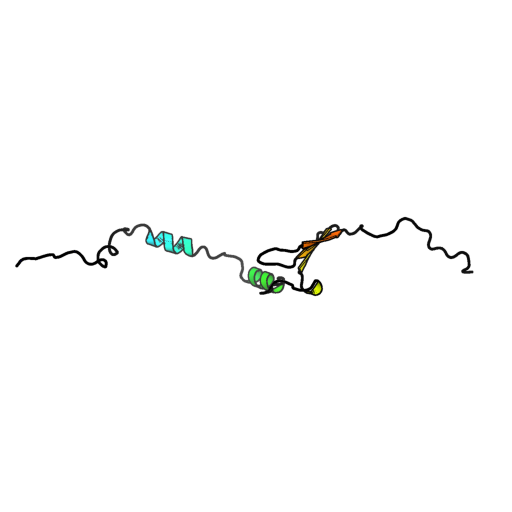 598 N N . ARG A 1 81 ? -0.956 -4.830 10.363 1.00 95.69 81 ARG A N 1
ATOM 599 C CA . ARG A 1 81 ? -0.006 -5.093 9.290 1.00 95.69 81 ARG A CA 1
ATOM 600 C C . ARG A 1 81 ? -0.170 -4.023 8.226 1.00 95.69 81 ARG A C 1
ATOM 602 O O . ARG A 1 81 ? -1.225 -3.892 7.616 1.00 95.69 81 ARG A O 1
ATOM 609 N N . LEU A 1 82 ? 0.923 -3.318 7.970 1.00 95.94 82 LEU A N 1
ATOM 610 C CA . LEU A 1 82 ? 1.055 -2.360 6.882 1.00 95.94 82 LEU A CA 1
ATOM 611 C C . LEU A 1 82 ? 2.058 -2.942 5.894 1.00 95.94 82 LEU A C 1
ATOM 613 O O 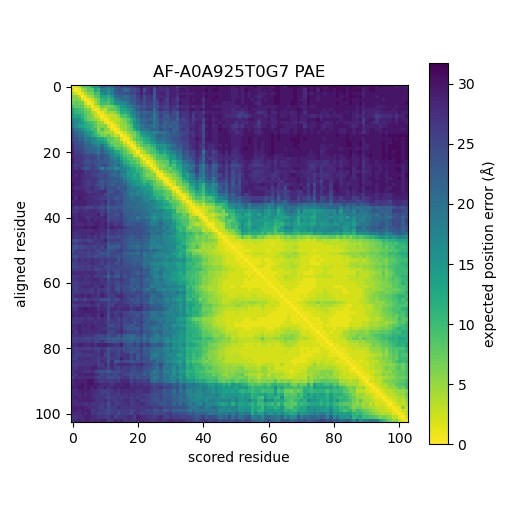. LEU A 1 82 ? 3.248 -3.031 6.194 1.00 95.94 82 LEU A O 1
ATOM 617 N N . GLN A 1 83 ? 1.584 -3.387 4.734 1.00 95.62 83 GLN A N 1
ATOM 618 C CA . GLN A 1 83 ? 2.500 -3.752 3.655 1.00 95.62 83 GLN A CA 1
ATOM 619 C C . GLN A 1 83 ? 2.892 -2.481 2.909 1.00 95.62 83 GLN A C 1
ATOM 621 O O . GLN A 1 83 ? 2.009 -1.697 2.591 1.00 95.62 83 GLN A O 1
ATOM 626 N N . LEU A 1 84 ? 4.179 -2.288 2.622 1.00 96.56 84 LEU A N 1
ATOM 627 C CA . LEU A 1 84 ? 4.700 -1.094 1.956 1.00 96.56 84 LEU A CA 1
ATOM 628 C C . LEU A 1 84 ? 5.189 -1.420 0.545 1.00 96.56 84 LEU A C 1
ATOM 630 O O . LEU A 1 84 ? 5.822 -2.454 0.343 1.00 96.56 84 LEU A O 1
ATOM 634 N N . ASN A 1 85 ? 4.961 -0.488 -0.379 1.00 95.06 85 ASN A N 1
ATOM 635 C CA . ASN A 1 85 ? 5.481 -0.498 -1.742 1.00 95.06 85 ASN A CA 1
ATOM 636 C C . ASN A 1 85 ? 6.201 0.828 -2.038 1.00 95.06 85 ASN A C 1
ATOM 638 O O . ASN A 1 85 ? 5.788 1.885 -1.552 1.00 95.06 85 ASN A O 1
ATOM 642 N N . GLU A 1 86 ? 7.237 0.775 -2.874 1.00 95.38 86 GLU A N 1
ATOM 643 C CA . GLU A 1 86 ? 7.912 1.949 -3.435 1.00 95.38 86 GLU A CA 1
ATOM 644 C C . GLU A 1 86 ? 7.949 1.831 -4.960 1.00 95.38 86 GLU A C 1
ATOM 646 O O . GLU A 1 86 ? 8.161 0.745 -5.498 1.00 95.38 86 GLU A O 1
ATOM 651 N N . ASP A 1 87 ? 7.663 2.935 -5.643 1.00 94.38 87 ASP A N 1
ATOM 652 C CA . ASP A 1 87 ? 7.403 2.998 -7.082 1.00 94.38 87 ASP A CA 1
ATOM 653 C C . ASP A 1 87 ? 8.597 2.653 -7.973 1.00 94.38 87 ASP A C 1
ATOM 655 O O . ASP A 1 87 ? 8.385 2.275 -9.119 1.00 94.38 87 ASP A O 1
ATOM 659 N N . THR A 1 88 ? 9.829 2.767 -7.478 1.00 92.06 88 THR A N 1
ATOM 660 C CA . THR A 1 88 ? 11.064 2.478 -8.220 1.00 92.06 88 THR A CA 1
ATOM 661 C C . THR A 1 88 ? 11.736 1.175 -7.794 1.00 92.06 88 THR A C 1
ATOM 663 O O . THR A 1 88 ? 12.748 0.779 -8.380 1.00 92.06 88 THR A O 1
ATOM 666 N N . PHE A 1 89 ? 11.176 0.471 -6.808 1.00 92.31 89 PHE A N 1
ATOM 667 C CA . PHE A 1 89 ? 11.745 -0.756 -6.276 1.00 92.31 89 PHE A CA 1
ATOM 668 C C . PHE A 1 89 ? 11.428 -1.953 -7.177 1.00 92.31 89 PHE A C 1
ATOM 670 O O . PHE A 1 89 ? 10.522 -2.750 -6.926 1.00 92.31 89 PHE A O 1
ATOM 677 N N . PHE A 1 90 ? 12.222 -2.089 -8.235 1.00 90.62 90 PHE A N 1
ATOM 678 C CA . PHE A 1 90 ? 12.171 -3.213 -9.160 1.00 90.62 90 PHE A CA 1
ATOM 679 C C . PHE A 1 90 ? 13.430 -4.070 -9.067 1.00 90.62 90 PHE A C 1
ATOM 681 O O . PHE A 1 90 ? 14.528 -3.586 -8.791 1.00 90.62 90 PHE A O 1
ATOM 688 N N . ALA A 1 91 ? 13.271 -5.365 -9.335 1.00 90.38 91 ALA A N 1
ATOM 689 C CA . ALA A 1 91 ? 14.401 -6.265 -9.500 1.00 90.38 91 ALA A CA 1
ATOM 690 C C . ALA A 1 91 ? 15.067 -6.058 -10.870 1.00 90.38 91 ALA A C 1
ATOM 692 O O . ALA A 1 91 ? 14.389 -5.841 -11.875 1.00 90.38 91 ALA A O 1
ATOM 693 N N . GLY A 1 92 ? 16.392 -6.199 -10.911 1.00 88.44 92 GLY A N 1
ATOM 694 C CA . GLY A 1 92 ? 17.193 -6.047 -12.125 1.00 88.44 92 GLY A CA 1
ATOM 695 C C . GLY A 1 92 ? 17.987 -4.742 -12.159 1.00 88.44 92 GLY A C 1
ATOM 696 O O . GLY A 1 92 ? 18.135 -4.049 -11.157 1.00 88.44 92 GLY A O 1
ATOM 697 N N . GLY A 1 93 ? 18.546 -4.442 -13.325 1.00 88.88 93 GLY A N 1
ATOM 698 C CA . GLY A 1 93 ? 19.323 -3.237 -13.589 1.00 88.88 93 GLY A CA 1
ATOM 699 C C . GLY A 1 93 ? 19.279 -2.901 -15.078 1.00 88.88 93 GLY A C 1
ATOM 700 O O . GLY A 1 93 ? 18.582 -3.587 -15.830 1.00 88.88 93 GLY A O 1
ATOM 701 N N . PRO A 1 94 ? 20.003 -1.864 -15.525 1.00 89.12 94 PRO A N 1
ATOM 702 C CA . PRO A 1 94 ? 20.077 -1.523 -16.939 1.00 89.12 94 PRO A CA 1
ATOM 703 C C . PRO A 1 94 ? 20.496 -2.743 -17.768 1.00 89.12 94 PRO A C 1
ATOM 705 O O . PRO A 1 94 ? 21.545 -3.336 -17.518 1.00 89.12 94 PRO A O 1
ATOM 708 N N . TYR A 1 95 ? 19.666 -3.122 -18.736 1.00 89.06 95 TYR A N 1
ATOM 709 C CA . TYR A 1 95 ? 19.940 -4.223 -19.653 1.00 89.06 95 TYR A CA 1
ATOM 710 C C . TYR A 1 95 ? 19.508 -3.834 -21.067 1.00 89.06 95 TYR A C 1
ATOM 712 O O . TYR A 1 95 ? 18.592 -3.029 -21.237 1.00 89.06 95 TYR A O 1
ATOM 720 N N . ASP A 1 96 ? 20.186 -4.387 -22.071 1.00 88.94 96 ASP A N 1
ATOM 721 C CA . ASP A 1 96 ? 19.824 -4.216 -23.476 1.00 88.94 96 A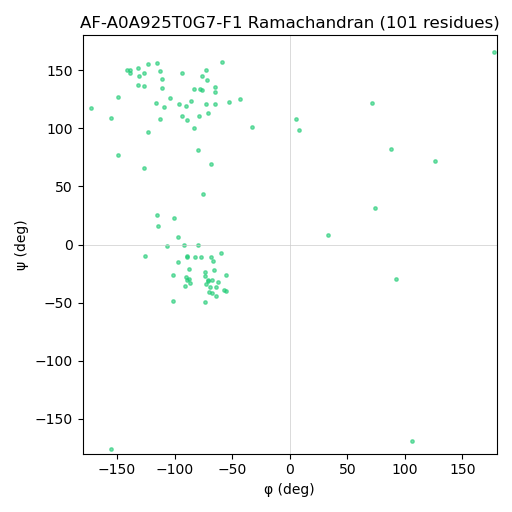SP A CA 1
ATOM 722 C C . ASP A 1 96 ? 18.913 -5.380 -23.907 1.00 88.94 96 ASP A C 1
ATOM 724 O O . ASP A 1 96 ? 19.377 -6.523 -23.960 1.00 88.94 96 ASP A O 1
ATOM 728 N N . PRO A 1 97 ? 17.616 -5.136 -24.182 1.00 88.44 97 PRO A N 1
ATOM 729 C CA . PRO A 1 97 ? 16.696 -6.172 -24.640 1.00 88.44 97 PRO A CA 1
ATOM 730 C C . PRO A 1 97 ? 16.840 -6.485 -26.140 1.00 88.44 97 PRO A C 1
ATOM 732 O O . PRO A 1 97 ? 16.083 -7.309 -26.659 1.00 88.44 97 PRO A O 1
ATOM 735 N N . THR A 1 98 ? 17.743 -5.815 -26.867 1.00 91.94 98 THR A N 1
ATOM 736 C CA . THR A 1 98 ? 17.847 -5.944 -28.323 1.00 91.94 98 THR A CA 1
ATOM 737 C C . THR A 1 98 ? 18.272 -7.353 -28.711 1.00 91.94 98 THR A C 1
ATOM 739 O O . THR A 1 98 ? 19.350 -7.822 -28.352 1.00 91.94 98 THR A O 1
ATOM 742 N N . ASN A 1 99 ? 17.437 -8.028 -29.504 1.00 87.56 99 ASN A N 1
ATOM 743 C CA . ASN A 1 99 ? 17.792 -9.301 -30.116 1.00 87.56 99 ASN A CA 1
ATOM 744 C C . ASN A 1 99 ? 18.474 -9.056 -31.477 1.00 87.56 99 ASN A C 1
ATOM 746 O O . ASN A 1 99 ? 17.776 -8.743 -32.444 1.00 87.56 99 ASN A O 1
ATOM 750 N N . PRO A 1 100 ? 19.800 -9.254 -31.608 1.00 87.31 100 PRO A N 1
ATOM 751 C CA . PRO A 1 100 ? 20.525 -8.999 -32.856 1.00 87.31 100 PRO A CA 1
ATOM 752 C C . PRO A 1 100 ? 20.166 -9.966 -34.000 1.00 87.31 100 PRO A C 1
ATOM 754 O O . PRO A 1 100 ? 20.575 -9.741 -35.140 1.00 87.31 100 PRO A O 1
ATOM 757 N N . ALA A 1 101 ? 19.430 -11.048 -33.720 1.00 86.88 101 ALA A N 1
ATOM 758 C CA . ALA A 1 101 ? 19.009 -12.032 -34.715 1.00 86.88 101 ALA A CA 1
ATOM 759 C C . ALA A 1 101 ? 17.664 -11.702 -35.391 1.00 86.88 101 ALA A C 1
ATOM 761 O O . ALA A 1 101 ? 17.314 -12.357 -36.372 1.00 86.88 101 ALA A O 1
ATOM 762 N N . ALA A 1 102 ? 16.914 -10.710 -34.900 1.00 80.94 102 ALA A N 1
ATOM 763 C CA . ALA A 1 102 ? 15.719 -10.225 -35.583 1.00 80.94 102 ALA A CA 1
ATOM 764 C C . ALA A 1 102 ? 16.147 -9.303 -36.741 1.00 80.94 102 ALA A C 1
ATOM 766 O O . ALA A 1 102 ? 16.690 -8.224 -36.505 1.00 80.94 102 ALA A O 1
ATOM 767 N N . ARG A 1 103 ? 15.953 -9.750 -37.985 1.00 63.81 103 ARG A N 1
ATOM 768 C CA . ARG A 1 103 ? 16.156 -8.968 -39.214 1.00 63.81 103 ARG A CA 1
ATOM 769 C C . ARG A 1 103 ? 14.861 -8.875 -39.998 1.00 63.81 103 ARG A C 1
ATOM 771 O O . ARG A 1 103 ? 14.113 -9.878 -39.976 1.00 63.81 103 ARG A O 1
#

Secondary structure (DSSP, 8-state):
---------TTSTTS----TTSHHHHHHHTT------HHHHHHHHHS----SS--SSGGGSEEEE-SSEEEEE---SSS--EEEEETT--SS-------TT--

Sequence (103 aa):
MSGSDSGIDRREILKGAASAFGAALWSRALHAQDTADPATQTRMRADTLWYTRPADEWVQALPIGNGRIGAMVFGGIASDRLQLNEDTFFAGGPYDPTNPAAR

Foldseek 3Di:
DDDDDDDDDPVVVVPDDDDDDCPVVVVVVVPPPPPDPPVNVVVVVVPDDDDPDFAPDQVPFDWDDDVAKIWTWRPDDVDTDIDIDGPPDDPDDDDDPDDPPPD

pLDDT: mean 75.64, std 21.12, range [35.84, 98.0]

Radius of gyration: 32.63 Å; Cα contacts (8 Å, |Δi|>4): 63; chains: 1; bounding box: 54×40×115 Å

Solvent-accessible surface area (backbone atoms only — not comparable to full-atom values): 7189 Å² total; per-residue (Å²): 136,86,81,88,81,94,73,86,62,86,78,60,77,82,70,77,86,81,74,94,78,52,68,77,58,58,61,51,68,79,56,74,64,76,86,67,55,70,69,58,56,53,49,53,60,72,77,52,89,83,76,97,66,57,38,92,49,78,92,64,26,48,79,49,68,79,85,51,46,36,34,35,41,24,65,37,89,94,62,65,52,74,49,77,48,53,74,80,78,63,90,83,73,97,73,83,85,78,62,88,82,73,128

Nearest PDB structures (foldseek):
  6uz7-assembly1_Bo  TM=2.086E-01  e=6.787E+00  Kluyveromyces lactis
  7olc-assembly1_Lo  TM=1.697E-01  e=6.370E+00  Thermochaetoides thermophila DSM 1495
  6lu8-assembly1_W  TM=1.994E-01  e=9.923E+00  Homo sapiens

Mean predicted aligned error: 16.79 Å